Protein AF-A0A059CEK6-F1 (afdb_monomer_lite)

Foldseek 3Di:
DDDDDDDDDDDDDDDDDDDDDDDDPDDDDDDDDDDDDDDDDDDDDDDDDDDDDDDDDDPPPPVFQDKDKDKLWAQFAFDPPDVVDDPVRTHHDPRSVLLLVLQVVVCVVVVVDDPDDDDDDDDPDCVSQVVLCFLQVHRGDHDHGKMWMWMFGHNDPVRRCVVCPTNNIDTPDIDGSDD

Structure (mmCIF, N/CA/C/O backbone):
data_AF-A0A059CEK6-F1
#
_entry.id   AF-A0A059CEK6-F1
#
loop_
_atom_site.group_PDB
_atom_site.id
_atom_site.type_symbol
_atom_site.label_atom_id
_atom_site.label_alt_id
_atom_site.label_comp_id
_atom_site.label_asym_id
_atom_site.label_entity_id
_atom_site.label_seq_id
_atom_site.pdbx_PDB_ins_code
_atom_site.Cartn_x
_atom_site.Cartn_y
_atom_site.Cartn_z
_atom_site.occupancy
_atom_site.B_iso_or_equiv
_atom_site.auth_seq_id
_atom_site.auth_comp_id
_atom_site.auth_asym_id
_atom_site.auth_atom_id
_atom_site.pdbx_PDB_model_num
ATOM 1 N N . MET A 1 1 ? 29.226 -2.367 -1.701 1.00 38.34 1 MET A N 1
ATOM 2 C CA . MET A 1 1 ? 29.437 -1.645 -0.431 1.00 38.34 1 MET A CA 1
ATOM 3 C C . MET A 1 1 ? 30.010 -0.277 -0.752 1.00 38.34 1 MET A C 1
ATOM 5 O O . MET A 1 1 ? 31.131 -0.220 -1.229 1.00 38.34 1 MET A O 1
ATOM 9 N N . ALA A 1 2 ? 29.235 0.786 -0.550 1.00 25.27 2 ALA A N 1
ATOM 10 C CA . ALA A 1 2 ? 29.728 2.150 -0.356 1.00 25.27 2 ALA A CA 1
ATOM 11 C C . ALA A 1 2 ? 28.570 2.973 0.225 1.00 25.27 2 ALA A C 1
ATOM 13 O O . ALA A 1 2 ? 27.570 3.212 -0.447 1.00 25.27 2 ALA A O 1
ATOM 14 N N . ASN A 1 3 ? 28.698 3.311 1.508 1.00 31.02 3 ASN A N 1
ATOM 15 C CA . ASN A 1 3 ? 27.870 4.282 2.211 1.00 31.02 3 ASN A CA 1
ATOM 16 C C . ASN A 1 3 ? 28.163 5.685 1.672 1.00 31.02 3 ASN A C 1
ATOM 18 O O . ASN A 1 3 ? 29.326 6.052 1.530 1.00 31.02 3 ASN A O 1
ATOM 22 N N . ALA A 1 4 ? 27.122 6.492 1.496 1.00 27.25 4 ALA A N 1
ATOM 23 C CA . ALA A 1 4 ? 27.236 7.944 1.508 1.00 27.25 4 ALA A CA 1
ATOM 24 C C . ALA A 1 4 ? 26.047 8.506 2.294 1.00 27.25 4 ALA A C 1
ATOM 26 O O . ALA A 1 4 ? 24.976 8.770 1.754 1.00 27.25 4 ALA A O 1
ATOM 27 N N . ALA A 1 5 ? 26.244 8.619 3.606 1.00 30.20 5 ALA A N 1
ATOM 28 C CA . ALA A 1 5 ? 25.464 9.502 4.450 1.00 30.20 5 ALA A CA 1
ATOM 29 C C . ALA A 1 5 ? 25.982 10.929 4.235 1.00 30.20 5 ALA A C 1
ATOM 31 O O . ALA A 1 5 ? 27.183 11.167 4.349 1.00 30.20 5 ALA A O 1
ATOM 32 N N . LEU A 1 6 ? 25.084 11.878 3.975 1.00 27.17 6 LEU A N 1
ATOM 33 C CA . LEU A 1 6 ? 25.346 13.279 4.274 1.00 27.17 6 LEU A CA 1
ATOM 34 C C . LEU A 1 6 ? 24.084 13.897 4.872 1.00 27.17 6 LEU A C 1
ATOM 36 O O . LEU A 1 6 ? 23.087 14.139 4.198 1.00 27.17 6 LEU A O 1
ATOM 40 N N . CYS A 1 7 ? 24.161 14.076 6.185 1.00 26.59 7 CYS A N 1
ATOM 41 C CA . CYS A 1 7 ? 23.263 14.849 7.020 1.00 26.59 7 CYS A CA 1
ATOM 42 C C . CYS A 1 7 ? 23.914 16.225 7.216 1.00 26.59 7 CYS A C 1
ATOM 44 O O . CYS A 1 7 ? 25.090 16.259 7.558 1.00 26.59 7 CYS A O 1
ATOM 46 N N . CYS A 1 8 ? 23.176 17.312 6.987 1.00 30.28 8 CYS A N 1
ATOM 47 C CA . CYS A 1 8 ? 23.425 18.699 7.422 1.00 30.28 8 CYS A CA 1
ATOM 48 C C . CYS A 1 8 ? 22.178 19.503 6.997 1.00 30.28 8 CYS A C 1
ATOM 50 O O . CYS A 1 8 ? 21.737 19.350 5.866 1.00 30.28 8 CYS A O 1
ATOM 52 N N . ALA A 1 9 ? 21.545 20.389 7.758 1.00 29.08 9 ALA A N 1
ATOM 53 C CA . ALA A 1 9 ? 21.672 20.827 9.138 1.00 29.08 9 ALA A CA 1
ATOM 54 C C . ALA A 1 9 ? 20.371 21.596 9.469 1.00 29.08 9 ALA A C 1
ATOM 56 O O . ALA A 1 9 ? 19.830 22.295 8.611 1.00 29.08 9 ALA A O 1
ATOM 57 N N . LEU A 1 10 ? 19.876 21.482 10.701 1.00 31.62 10 LEU A N 1
ATOM 58 C CA . LEU A 1 10 ? 18.918 22.436 11.274 1.00 31.62 10 LEU A CA 1
ATOM 59 C C . LEU A 1 10 ? 19.681 23.660 11.806 1.00 31.62 10 LEU A C 1
ATOM 61 O O . LEU A 1 10 ? 20.778 23.495 12.342 1.00 31.62 10 LEU A O 1
ATOM 65 N N . PRO A 1 11 ? 19.065 24.853 11.787 1.00 31.72 11 PRO A N 1
ATOM 66 C CA . PRO A 1 11 ? 19.186 25.771 12.920 1.00 31.72 11 PRO A CA 1
ATOM 67 C C . PRO A 1 11 ? 17.822 26.178 13.517 1.00 31.72 11 PRO A C 1
ATOM 69 O O . PRO A 1 11 ? 16.855 26.435 12.803 1.00 31.72 11 PRO A O 1
ATOM 72 N N . ASN A 1 12 ? 17.787 26.219 14.855 1.00 34.09 12 ASN A N 1
ATOM 73 C CA . ASN A 1 12 ? 16.696 26.663 15.743 1.00 34.09 12 ASN A CA 1
ATOM 74 C C . ASN A 1 12 ? 16.689 28.222 15.882 1.00 34.09 12 ASN A C 1
ATOM 76 O O . ASN A 1 12 ? 17.509 28.863 15.223 1.00 34.09 12 ASN A O 1
ATOM 80 N N . PRO A 1 13 ? 15.799 28.897 16.651 1.00 45.62 13 PRO A N 1
ATOM 81 C CA . PRO A 1 13 ? 15.111 30.097 16.194 1.00 45.62 13 PRO A CA 1
ATOM 82 C C . PRO A 1 13 ? 15.608 31.368 16.910 1.00 45.62 13 PRO A C 1
ATOM 84 O O . PRO A 1 13 ? 16.196 31.306 17.982 1.00 45.62 13 PRO A O 1
ATOM 87 N N . ALA A 1 14 ? 15.316 32.524 16.313 1.00 34.62 14 ALA A N 1
ATOM 88 C CA . ALA A 1 14 ? 15.154 33.856 16.920 1.00 34.62 14 ALA A CA 1
ATOM 89 C C . ALA A 1 14 ? 15.773 34.920 16.009 1.00 34.62 14 ALA A C 1
ATOM 91 O O . ALA A 1 14 ? 16.953 35.235 16.106 1.00 34.62 14 ALA A O 1
ATOM 92 N N . ALA A 1 15 ? 14.946 35.518 15.153 1.00 34.88 15 ALA A N 1
ATOM 93 C CA . ALA A 1 15 ? 15.155 36.884 14.692 1.00 34.88 15 ALA A CA 1
ATOM 94 C C . ALA A 1 15 ? 13.826 37.448 14.182 1.00 34.88 15 ALA A C 1
ATOM 96 O O . ALA A 1 15 ? 13.265 37.012 13.180 1.00 34.88 15 ALA A O 1
ATOM 97 N N . SER A 1 16 ? 13.321 38.415 14.938 1.00 34.53 16 SER A N 1
ATOM 98 C CA . SER A 1 16 ? 12.286 39.364 14.551 1.00 34.53 16 SER A CA 1
ATOM 99 C C . SER A 1 16 ? 12.725 40.160 13.316 1.00 34.53 16 SER A C 1
ATOM 101 O O . SER A 1 16 ? 13.852 40.644 13.300 1.00 34.53 16 SER A O 1
ATOM 103 N N . CYS A 1 17 ? 11.835 40.332 12.329 1.00 29.44 17 CYS A N 1
ATOM 104 C CA . CYS A 1 17 ? 11.430 41.632 11.759 1.00 29.44 17 CYS A CA 1
ATOM 105 C C . CYS A 1 17 ? 10.863 41.521 10.328 1.00 29.44 17 CYS A C 1
ATOM 107 O O . CYS A 1 17 ? 11.565 41.213 9.376 1.00 29.44 17 CYS A O 1
ATOM 109 N N . ARG A 1 18 ? 9.575 41.877 10.238 1.00 33.44 18 ARG A N 1
ATOM 110 C CA . ARG A 1 18 ? 8.878 42.690 9.220 1.00 33.44 18 ARG A CA 1
ATOM 111 C C . ARG A 1 18 ? 9.106 42.432 7.719 1.00 33.44 18 ARG A C 1
ATOM 113 O O . ARG A 1 18 ? 10.129 42.784 7.155 1.00 33.44 18 ARG A O 1
ATOM 120 N N . SER A 1 19 ? 7.969 42.089 7.094 1.00 41.66 19 SER A N 1
ATOM 121 C CA . SER A 1 19 ? 7.457 42.525 5.778 1.00 41.66 19 SER A CA 1
ATOM 122 C C . SER A 1 19 ? 8.320 42.256 4.545 1.00 41.66 19 SER A C 1
ATOM 124 O O . SER A 1 19 ? 9.406 42.801 4.430 1.00 41.66 19 SER A O 1
ATOM 126 N N . HIS A 1 20 ? 7.771 41.507 3.585 1.00 34.12 20 HIS A N 1
ATOM 127 C CA . HIS A 1 20 ? 7.387 41.974 2.239 1.00 34.12 20 HIS A CA 1
ATOM 128 C C . HIS A 1 20 ? 6.811 40.768 1.464 1.00 34.12 20 HIS A C 1
ATOM 130 O O . HIS A 1 20 ? 7.518 39.815 1.155 1.00 34.12 20 HIS A O 1
ATOM 136 N N . LEU A 1 21 ? 5.502 40.792 1.193 1.00 39.06 21 LEU A N 1
ATOM 137 C CA . LEU A 1 21 ? 4.808 39.834 0.321 1.00 39.06 21 LEU A CA 1
ATOM 138 C C . LEU A 1 21 ? 4.903 40.310 -1.139 1.00 39.06 21 LEU A C 1
ATOM 140 O O . LEU A 1 21 ? 4.559 41.467 -1.389 1.00 39.06 21 LEU A O 1
ATOM 144 N N . PRO A 1 22 ? 5.273 39.460 -2.113 1.00 39.38 22 PRO A N 1
ATOM 145 C CA . PRO A 1 22 ? 5.025 39.734 -3.522 1.00 39.38 22 PRO A CA 1
ATOM 146 C C . PRO A 1 22 ? 3.655 39.180 -3.974 1.00 39.38 22 PRO A C 1
ATOM 148 O O . PRO A 1 22 ? 3.082 38.304 -3.319 1.00 39.38 22 PRO A O 1
ATOM 151 N N . PRO A 1 23 ? 3.091 39.714 -5.072 1.00 43.81 23 PRO A N 1
ATOM 152 C CA . PRO A 1 23 ? 1.672 39.599 -5.385 1.00 43.81 23 PRO A CA 1
ATOM 153 C C . PRO A 1 23 ? 1.256 38.233 -5.943 1.00 43.81 23 PRO A C 1
ATOM 155 O O . PRO A 1 23 ? 1.988 37.540 -6.646 1.00 43.81 23 PRO A O 1
ATOM 158 N N . LEU A 1 24 ? 0.001 37.906 -5.638 1.00 41.22 24 LEU A N 1
ATOM 159 C CA . LEU A 1 24 ? -0.765 36.743 -6.066 1.00 41.22 24 LEU A CA 1
ATOM 160 C C . LEU A 1 24 ? -0.783 36.588 -7.596 1.00 41.22 24 LEU A C 1
ATOM 162 O O . LEU A 1 24 ? -1.367 37.406 -8.311 1.00 41.22 24 LEU A O 1
ATOM 166 N N . LEU A 1 25 ? -0.255 35.468 -8.095 1.00 38.41 25 LEU A N 1
ATOM 167 C CA . LEU A 1 25 ? -0.603 34.951 -9.418 1.00 38.41 25 LEU A CA 1
ATOM 168 C C . LEU A 1 25 ? -2.040 34.423 -9.373 1.00 38.41 25 LEU A C 1
ATOM 170 O O . LEU A 1 25 ? -2.340 33.318 -8.923 1.00 38.41 25 LEU A O 1
ATOM 174 N N . ARG A 1 26 ? -2.936 35.292 -9.833 1.00 39.56 26 ARG A N 1
ATOM 175 C CA . ARG A 1 26 ? -4.364 35.079 -10.044 1.00 39.56 26 ARG A CA 1
ATOM 176 C C . ARG A 1 26 ? -4.574 33.982 -11.091 1.00 39.56 26 ARG A C 1
ATOM 178 O O . ARG A 1 26 ? -4.566 34.253 -12.289 1.00 39.56 26 ARG A O 1
ATOM 185 N N . TRP A 1 27 ? -4.785 32.742 -10.654 1.00 31.97 27 TRP A N 1
ATOM 186 C CA . TRP A 1 27 ? -5.215 31.672 -11.553 1.00 31.97 27 TRP A CA 1
ATOM 187 C C . TRP A 1 27 ? -6.647 31.934 -12.029 1.00 31.97 27 TRP A C 1
ATOM 189 O O . TRP A 1 27 ? -7.623 31.845 -11.282 1.00 31.97 27 TRP A O 1
ATOM 199 N N . ARG A 1 28 ? -6.751 32.304 -13.306 1.00 34.34 28 ARG A N 1
ATOM 200 C CA . ARG A 1 28 ? -7.995 32.469 -14.054 1.00 34.34 28 ARG A CA 1
ATOM 201 C C . ARG A 1 28 ? -8.600 31.082 -14.288 1.00 34.34 28 ARG A C 1
ATOM 203 O O . ARG A 1 28 ? -8.070 30.299 -15.066 1.00 34.34 28 ARG A O 1
ATOM 210 N N . ARG A 1 29 ? -9.718 30.771 -13.628 1.00 38.69 29 ARG A N 1
ATOM 211 C CA . ARG A 1 29 ? -10.545 29.607 -13.980 1.00 38.69 29 ARG A CA 1
ATOM 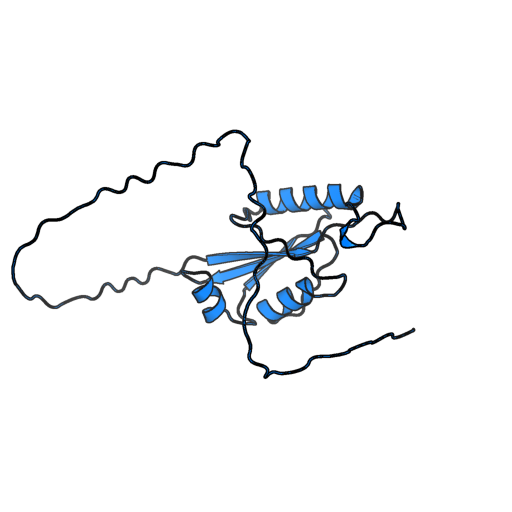212 C C . ARG A 1 29 ? -11.253 29.883 -15.308 1.00 38.69 29 ARG A C 1
ATOM 214 O O . ARG A 1 29 ? -12.044 30.818 -15.417 1.00 38.69 29 ARG A O 1
ATOM 221 N N . SER A 1 30 ? -10.976 29.080 -16.324 1.00 37.09 30 SER A N 1
ATOM 222 C CA . SER A 1 30 ? -11.762 29.013 -17.558 1.00 37.09 30 SER A CA 1
ATOM 223 C C . SER A 1 30 ? -11.789 27.544 -17.994 1.00 37.09 30 SER A C 1
ATOM 225 O O . SER A 1 30 ? -10.764 27.013 -18.400 1.00 37.09 30 SER A O 1
ATOM 227 N N . GLY A 1 31 ? -12.932 26.874 -17.813 1.00 40.59 31 GLY A N 1
ATOM 228 C CA . GLY A 1 31 ? -13.162 25.464 -18.164 1.00 40.59 31 GLY A CA 1
ATOM 229 C C . GLY A 1 31 ? -14.466 24.933 -17.541 1.00 40.59 31 GLY A C 1
ATOM 230 O O . GLY A 1 31 ? -14.803 25.374 -16.442 1.00 40.59 31 GLY A O 1
ATOM 231 N N . PRO A 1 32 ? -15.234 24.079 -18.244 1.00 40.59 32 PRO A N 1
ATOM 232 C CA . PRO A 1 32 ? -16.691 23.978 -18.117 1.00 40.59 32 PRO A CA 1
ATOM 233 C C . PRO A 1 32 ? -17.162 23.314 -16.817 1.00 40.59 32 PRO A C 1
ATOM 235 O O . PRO A 1 32 ? -16.567 22.359 -16.322 1.00 40.59 32 PRO A O 1
ATOM 238 N N . GLY A 1 33 ? -18.246 23.867 -16.267 1.00 39.09 33 GLY A N 1
ATOM 239 C CA . GLY A 1 33 ? -18.808 23.517 -14.969 1.00 39.09 33 GLY A CA 1
ATOM 240 C C . GLY A 1 33 ? -19.434 22.128 -14.937 1.00 39.09 33 GLY A C 1
ATOM 241 O O . GLY A 1 33 ? -20.398 21.852 -15.645 1.00 39.09 33 GLY A O 1
ATOM 242 N N . TRP A 1 34 ? -18.926 21.287 -14.040 1.00 37.00 34 TRP A N 1
ATOM 243 C CA . TRP A 1 34 ? -19.682 20.155 -13.516 1.00 37.00 34 TRP A CA 1
ATOM 244 C C . TRP A 1 34 ? -20.715 20.679 -12.505 1.00 37.00 34 TRP A C 1
ATOM 246 O O . TRP A 1 34 ? -20.345 21.487 -11.644 1.00 37.00 34 TRP A O 1
ATOM 256 N N . PRO A 1 35 ? -21.993 20.266 -12.571 1.00 39.44 35 PRO A N 1
ATOM 257 C CA . PRO A 1 35 ? -22.996 20.723 -11.620 1.00 39.44 35 PRO A CA 1
ATOM 258 C C . PRO A 1 35 ? -22.690 20.150 -10.230 1.00 39.44 35 PRO A C 1
ATOM 260 O O . PRO A 1 35 ? -22.736 18.941 -10.014 1.00 39.44 35 PRO A O 1
ATOM 263 N N . LEU A 1 36 ? -22.372 21.033 -9.281 1.00 46.34 36 LEU A N 1
ATOM 264 C CA . LEU A 1 36 ? -22.356 20.699 -7.859 1.00 46.34 36 LEU A CA 1
ATOM 265 C C . LEU A 1 36 ? -23.806 20.600 -7.353 1.00 46.34 36 LEU A C 1
ATOM 267 O O . LEU A 1 36 ? -24.638 21.426 -7.745 1.00 46.34 36 LEU A O 1
ATOM 271 N N . PRO A 1 37 ? -24.133 19.638 -6.474 1.00 39.62 37 PRO A N 1
ATOM 272 C CA . PRO A 1 37 ? -25.467 19.537 -5.903 1.00 39.62 37 PRO A CA 1
ATOM 273 C C . PRO A 1 37 ? -25.768 20.765 -5.032 1.00 39.62 37 PRO A C 1
ATOM 275 O O . PRO A 1 37 ? -24.970 21.168 -4.182 1.00 39.62 37 PRO A O 1
ATOM 278 N N . ARG A 1 38 ? -26.938 21.371 -5.268 1.00 33.94 38 ARG A N 1
ATOM 279 C CA . ARG A 1 38 ? -27.474 22.496 -4.494 1.00 33.94 38 ARG A CA 1
ATOM 280 C C . ARG A 1 38 ? -27.682 22.066 -3.043 1.00 33.94 38 ARG A C 1
ATOM 282 O O . ARG A 1 38 ? -28.551 21.251 -2.754 1.00 33.94 38 ARG A O 1
ATOM 289 N N . ARG A 1 39 ? -26.916 22.659 -2.129 1.00 32.28 39 ARG A N 1
ATOM 290 C CA . ARG A 1 39 ? -27.202 22.627 -0.694 1.00 32.28 39 ARG A CA 1
ATOM 291 C C . ARG A 1 39 ? -28.187 23.763 -0.403 1.00 32.28 39 ARG A C 1
ATOM 293 O O . ARG A 1 39 ? -27.811 24.930 -0.454 1.00 32.28 39 ARG A O 1
ATOM 300 N N . SER A 1 40 ? -29.452 23.427 -0.178 1.00 36.88 40 SER A N 1
ATOM 301 C CA . SER A 1 40 ? -30.474 24.377 0.267 1.00 36.88 40 SER A CA 1
ATOM 302 C C . SER A 1 40 ? -30.201 24.733 1.728 1.00 36.88 40 SER A C 1
ATOM 304 O O . SER A 1 40 ? -30.295 23.868 2.594 1.00 36.88 40 SER A O 1
ATOM 306 N N . VAL A 1 41 ? -29.840 25.984 2.001 1.00 33.62 41 VAL A N 1
ATOM 307 C CA . VAL A 1 41 ? -29.812 26.548 3.355 1.00 33.62 41 VAL A CA 1
ATOM 308 C C . VAL A 1 41 ? -30.922 27.591 3.407 1.00 33.62 41 VAL A C 1
ATOM 310 O O . VAL A 1 41 ? -30.875 28.570 2.666 1.00 33.62 41 VAL A O 1
ATOM 313 N N . ALA A 1 42 ? -31.934 27.342 4.236 1.00 31.83 42 ALA A N 1
ATOM 314 C CA . ALA A 1 42 ? -32.911 28.339 4.649 1.00 31.83 42 ALA A CA 1
ATOM 315 C C . ALA A 1 42 ? -32.471 28.924 6.002 1.00 31.83 42 ALA A C 1
ATOM 317 O O . ALA A 1 42 ? -32.041 28.199 6.895 1.00 31.83 42 ALA A O 1
ATOM 318 N N . VAL A 1 43 ? -32.566 30.243 6.089 1.00 32.50 43 VAL A N 1
ATOM 319 C CA . VAL A 1 43 ? -32.298 31.183 7.193 1.00 32.50 43 VAL A CA 1
ATOM 320 C C . VAL A 1 43 ? -33.657 31.920 7.308 1.00 32.50 43 VAL A C 1
ATOM 322 O O . VAL A 1 43 ? -34.239 32.192 6.260 1.00 32.50 43 VAL A O 1
ATOM 325 N N . GLU A 1 44 ? -34.325 32.205 8.430 1.00 33.69 44 GLU A N 1
ATOM 326 C CA . GLU A 1 44 ? -33.928 32.477 9.813 1.00 33.69 44 GLU A CA 1
ATOM 327 C C . GLU A 1 44 ? -35.178 32.598 10.731 1.00 33.69 44 GLU A C 1
ATOM 329 O O . GLU A 1 44 ? -36.294 32.760 10.241 1.00 33.69 44 GLU A O 1
ATOM 334 N N . THR A 1 45 ? -34.910 32.547 12.045 1.00 31.39 45 THR A N 1
ATOM 335 C CA . THR A 1 45 ? -35.512 33.247 13.215 1.00 31.39 45 THR A CA 1
ATOM 336 C C . THR A 1 45 ? -37.025 33.297 13.500 1.00 31.39 45 THR A C 1
ATOM 338 O O . THR A 1 45 ? -37.828 33.849 12.757 1.00 31.39 45 THR A O 1
ATOM 341 N N . ALA A 1 46 ? -37.362 32.913 14.743 1.00 34.12 46 ALA A N 1
ATOM 342 C CA . ALA A 1 46 ? -38.276 33.661 15.615 1.00 34.12 46 ALA A CA 1
ATOM 343 C C . ALA A 1 46 ? -37.972 33.371 17.106 1.00 34.12 46 ALA A C 1
ATOM 345 O O . ALA A 1 46 ? -37.763 32.223 17.496 1.00 34.12 46 ALA A O 1
ATOM 346 N N . GLU A 1 47 ? -37.916 34.428 17.920 1.00 36.34 47 GLU A N 1
ATOM 347 C CA . GLU A 1 47 ? -37.753 34.428 19.383 1.00 36.34 47 GLU A CA 1
ATOM 348 C C . GLU A 1 47 ? -39.012 33.949 20.138 1.00 36.34 47 GLU A C 1
ATOM 350 O O . GLU A 1 47 ? -40.130 34.172 19.681 1.00 36.34 47 GLU A O 1
ATOM 355 N N . GLY A 1 48 ? -38.832 33.441 21.372 1.00 28.38 48 GLY A N 1
ATOM 356 C CA . GLY A 1 48 ? -39.779 33.726 22.467 1.00 28.38 48 GLY A CA 1
ATOM 357 C C . GLY A 1 48 ? -40.325 32.575 23.335 1.00 28.38 48 GLY A C 1
ATOM 358 O O . GLY A 1 48 ? -41.436 32.118 23.117 1.00 28.38 48 GLY A O 1
ATOM 359 N N . ARG A 1 49 ? -39.618 32.313 24.449 1.00 32.53 49 ARG A N 1
ATOM 360 C CA . ARG A 1 49 ? -40.121 32.137 25.842 1.00 32.53 49 ARG A CA 1
ATOM 361 C C . ARG A 1 49 ? -40.714 30.789 26.350 1.00 32.53 49 ARG A C 1
ATOM 363 O O . ARG A 1 49 ? -41.874 30.472 26.150 1.00 32.53 49 ARG A O 1
ATOM 370 N N . ALA A 1 50 ? -39.906 30.192 27.242 1.00 30.89 50 ALA A N 1
ATOM 371 C CA . ALA A 1 50 ? -40.175 29.618 28.580 1.00 30.89 50 ALA A CA 1
ATOM 372 C C . ALA A 1 50 ? -40.854 28.239 28.806 1.00 30.89 50 ALA A C 1
ATOM 374 O O . ALA A 1 50 ? -42.054 28.073 28.643 1.00 30.89 50 ALA A O 1
ATOM 375 N N . ALA A 1 51 ? -40.037 27.386 29.451 1.00 33.47 51 ALA A N 1
ATOM 376 C CA . ALA A 1 51 ? -40.285 26.519 30.616 1.00 33.47 51 ALA A CA 1
ATOM 377 C C . ALA A 1 51 ? -41.139 25.242 30.482 1.00 33.47 51 ALA A C 1
ATOM 379 O O . ALA A 1 51 ? -42.361 25.301 30.460 1.00 33.47 51 ALA A O 1
ATOM 380 N N . SER A 1 52 ? -40.493 24.086 30.669 1.00 35.06 52 SER A N 1
ATOM 381 C CA . SER A 1 52 ? -40.616 23.289 31.905 1.00 35.06 52 SER A CA 1
ATOM 382 C C . SER A 1 52 ? -39.586 22.153 31.930 1.00 35.06 52 SER A C 1
ATOM 384 O O . SER A 1 52 ? -39.137 21.667 30.895 1.00 35.06 52 SER A O 1
ATOM 386 N N . ALA A 1 53 ? -39.150 21.812 33.141 1.00 42.44 53 ALA A N 1
ATOM 387 C CA . ALA A 1 53 ? -38.166 20.785 33.430 1.00 42.44 53 ALA A CA 1
ATOM 388 C C . ALA A 1 53 ? -38.764 19.379 33.286 1.00 42.44 53 ALA A C 1
ATOM 390 O O . ALA A 1 53 ? -39.852 19.116 33.795 1.00 42.44 53 ALA A O 1
ATOM 391 N N . ALA A 1 54 ? -38.000 18.487 32.664 1.00 44.78 54 ALA A N 1
ATOM 392 C CA . ALA A 1 54 ? -38.051 17.053 32.893 1.00 44.78 54 ALA A CA 1
ATOM 393 C C . ALA A 1 54 ? -36.640 16.505 32.644 1.00 44.78 54 ALA A C 1
ATOM 395 O O . ALA A 1 54 ? -36.105 16.598 31.540 1.00 44.78 54 ALA A O 1
ATOM 396 N N . GLU A 1 55 ? -36.025 16.026 33.717 1.00 48.56 55 GLU A N 1
ATOM 397 C CA . GLU A 1 55 ? -34.899 15.102 33.685 1.00 48.56 55 GLU A CA 1
ATOM 398 C C . GLU A 1 55 ? -35.416 13.784 33.088 1.00 48.56 55 GLU A C 1
ATOM 400 O O . GLU A 1 55 ? -36.487 13.335 33.489 1.00 48.56 55 GLU A O 1
ATOM 405 N N . ASP A 1 56 ? -34.755 13.232 32.073 1.00 40.34 56 ASP A N 1
ATOM 406 C CA . ASP A 1 56 ? -34.093 11.918 32.116 1.00 40.34 56 ASP A CA 1
ATOM 407 C C . ASP A 1 56 ? -33.652 11.488 30.705 1.00 40.34 56 ASP A C 1
ATOM 409 O O . ASP A 1 56 ? -34.232 11.899 29.701 1.00 40.34 56 ASP A O 1
ATOM 413 N N . GLU A 1 57 ? -32.634 10.631 30.660 1.00 45.44 57 GLU A N 1
ATOM 414 C CA . GLU A 1 57 ? -32.067 9.971 29.475 1.00 45.44 57 GLU A CA 1
ATOM 415 C C . GLU A 1 57 ? -31.262 10.868 28.517 1.00 45.44 57 GLU A C 1
ATOM 417 O O . GLU A 1 57 ? -31.682 11.292 27.436 1.00 45.44 57 GLU A O 1
ATOM 422 N N . ALA A 1 58 ? -29.994 11.068 28.893 1.00 52.31 58 ALA A N 1
ATOM 423 C CA . ALA A 1 58 ? -28.928 11.298 27.927 1.00 52.31 58 ALA A CA 1
ATOM 424 C C . ALA A 1 58 ? -29.040 10.255 26.798 1.00 52.31 58 ALA A C 1
ATOM 426 O O . ALA A 1 58 ? -29.106 9.062 27.101 1.00 52.31 58 ALA A O 1
ATOM 427 N N . PRO A 1 59 ? -29.020 10.632 25.506 1.00 45.94 59 PRO A N 1
ATOM 428 C CA . PRO A 1 59 ? -28.989 9.632 24.459 1.00 45.94 59 PRO A CA 1
ATOM 429 C C . PRO A 1 59 ? -27.651 8.900 24.567 1.00 45.94 59 PRO A C 1
ATOM 431 O O . PRO A 1 59 ? -26.612 9.399 24.125 1.00 45.94 59 PRO A O 1
ATOM 434 N N . SER A 1 60 ? -27.696 7.698 25.148 1.00 48.34 60 SER A N 1
ATOM 435 C CA . SER A 1 60 ? -26.719 6.619 25.010 1.00 48.34 60 SER A CA 1
ATOM 436 C C . SER A 1 60 ? -26.671 6.202 23.537 1.00 48.34 60 SER A C 1
ATOM 438 O O . SER A 1 60 ? -27.074 5.122 23.110 1.00 48.34 60 SER A O 1
ATOM 440 N N . SER A 1 61 ? -26.226 7.134 22.707 1.00 49.94 61 SER A N 1
ATOM 441 C CA . SER A 1 61 ? -25.918 6.917 21.314 1.00 49.94 61 SER A CA 1
ATOM 442 C C . SER A 1 61 ? -24.535 6.295 21.301 1.00 49.94 61 SER A C 1
ATOM 444 O O . SER A 1 61 ? -23.508 6.933 21.084 1.00 49.94 61 SER A O 1
ATOM 446 N N . SER A 1 62 ? -24.519 4.988 21.542 1.00 58.84 62 SER A N 1
ATOM 447 C CA . SER A 1 62 ? -23.491 4.112 20.996 1.00 58.84 62 SER A CA 1
ATOM 448 C C . SER A 1 62 ? -23.607 4.119 19.464 1.00 58.84 62 SER A C 1
ATOM 450 O O . SER A 1 62 ? -23.871 3.106 18.824 1.00 58.84 62 SER A O 1
ATOM 452 N N . GLU A 1 63 ? -23.441 5.294 18.850 1.00 58.78 63 GLU A N 1
ATOM 453 C CA . GLU A 1 63 ? -23.140 5.411 17.434 1.00 58.78 63 GLU A CA 1
ATOM 454 C C . GLU A 1 63 ? -21.795 4.720 17.245 1.00 58.78 63 GLU A C 1
ATOM 456 O O . GLU A 1 63 ? -20.729 5.283 17.501 1.00 58.78 63 GLU A O 1
ATOM 461 N N . SER A 1 64 ? -21.864 3.439 16.883 1.00 63.19 64 SER A N 1
ATOM 462 C CA . SER A 1 64 ? -20.706 2.638 16.526 1.00 63.19 64 SER A CA 1
ATOM 463 C C . SER A 1 64 ? -19.913 3.418 15.486 1.00 63.19 64 SER A C 1
ATOM 465 O O . SER A 1 64 ? -20.398 3.695 14.387 1.00 63.19 64 SER A O 1
ATOM 467 N N . ALA A 1 65 ? -18.714 3.845 15.873 1.00 78.56 65 ALA A N 1
ATOM 468 C CA . ALA A 1 65 ? -17.847 4.629 15.022 1.00 78.56 65 ALA A CA 1
ATOM 469 C C . ALA A 1 65 ? -17.534 3.819 13.755 1.00 78.56 65 ALA A C 1
ATOM 471 O O . ALA A 1 65 ? -16.832 2.808 13.818 1.00 78.56 65 ALA A O 1
ATOM 472 N N . ALA A 1 66 ? -18.079 4.250 12.616 1.00 83.81 66 ALA A N 1
ATOM 473 C CA . ALA A 1 66 ? -17.911 3.553 11.348 1.00 83.81 66 ALA A CA 1
ATOM 474 C C . ALA A 1 66 ? -16.415 3.366 11.005 1.00 83.81 66 ALA A C 1
ATOM 476 O O . ALA A 1 66 ? -15.585 4.221 11.339 1.00 83.81 66 ALA A O 1
ATOM 477 N N . PRO A 1 67 ? -16.040 2.259 10.341 1.00 91.62 67 PRO A N 1
ATOM 478 C CA . PRO A 1 67 ? -14.652 2.014 9.977 1.00 91.62 67 PRO A CA 1
ATOM 479 C C . PRO A 1 67 ? -14.171 3.030 8.937 1.00 91.62 67 PRO A C 1
ATOM 481 O O . PRO A 1 67 ? -14.823 3.270 7.919 1.00 91.62 67 PRO A O 1
ATOM 484 N N . ARG A 1 68 ? -12.985 3.593 9.166 1.00 94.81 68 ARG A N 1
ATOM 485 C CA . ARG A 1 68 ? -12.229 4.376 8.190 1.00 94.81 68 ARG A CA 1
ATOM 486 C C . ARG A 1 68 ? -11.165 3.533 7.531 1.00 94.81 68 ARG A C 1
ATOM 488 O O . ARG A 1 68 ? -10.441 2.794 8.191 1.00 94.81 68 ARG A O 1
ATOM 495 N N . ARG A 1 69 ? -11.039 3.718 6.221 1.00 96.38 69 ARG A N 1
ATOM 496 C CA . ARG A 1 69 ? -10.125 2.976 5.359 1.00 96.38 69 ARG A CA 1
ATOM 497 C C . ARG A 1 69 ? -9.038 3.888 4.820 1.00 96.38 69 ARG A C 1
ATOM 499 O O . ARG A 1 69 ? -9.332 4.929 4.238 1.00 96.38 69 ARG A O 1
ATOM 506 N N . LEU A 1 70 ? -7.790 3.473 4.988 1.00 96.31 70 LEU A N 1
ATOM 507 C CA . LEU A 1 70 ? -6.599 4.157 4.504 1.00 96.31 70 LEU A CA 1
ATOM 508 C C . LEU A 1 70 ? -5.855 3.246 3.523 1.00 96.31 70 LEU A C 1
ATOM 510 O O . LEU A 1 70 ? -5.604 2.080 3.815 1.00 96.31 70 LEU A O 1
ATOM 514 N N . ILE A 1 71 ? -5.492 3.786 2.360 1.00 96.38 71 ILE A N 1
ATOM 515 C CA . ILE A 1 71 ? -4.708 3.078 1.344 1.00 96.38 71 ILE A CA 1
ATOM 516 C C . ILE A 1 71 ? -3.330 3.730 1.280 1.00 96.38 71 ILE A C 1
ATOM 518 O O . ILE A 1 71 ? -3.213 4.896 0.906 1.00 96.38 71 ILE A O 1
ATOM 522 N N . LEU A 1 72 ? -2.288 2.973 1.619 1.00 94.69 72 LEU A N 1
ATOM 523 C CA . LEU A 1 72 ? -0.900 3.408 1.466 1.00 94.69 72 LEU A CA 1
ATOM 524 C C . LEU A 1 72 ? -0.315 2.746 0.228 1.00 94.69 72 LEU A C 1
ATOM 526 O O . LEU A 1 72 ? -0.018 1.553 0.238 1.00 94.69 72 LEU A O 1
ATOM 530 N N . LEU A 1 73 ? -0.184 3.519 -0.846 1.00 93.56 73 LEU A N 1
ATOM 531 C CA . LEU A 1 73 ? 0.227 3.025 -2.155 1.00 93.56 73 LEU A CA 1
ATOM 532 C C . LEU A 1 73 ? 1.624 3.534 -2.508 1.00 93.56 73 LEU A C 1
ATOM 534 O O . LEU A 1 73 ? 1.872 4.739 -2.553 1.00 93.56 73 LEU A O 1
ATOM 538 N N . ARG A 1 74 ? 2.537 2.605 -2.803 1.00 92.12 74 ARG A N 1
ATOM 539 C CA . ARG A 1 74 ? 3.849 2.933 -3.365 1.00 92.12 74 ARG A CA 1
ATOM 540 C C . ARG A 1 74 ? 3.704 3.205 -4.859 1.00 92.12 74 ARG A C 1
ATOM 542 O O . ARG A 1 74 ? 2.987 2.489 -5.554 1.00 92.12 74 ARG A O 1
ATOM 549 N N . HIS A 1 75 ? 4.402 4.225 -5.359 1.00 90.44 75 HIS A N 1
ATOM 550 C CA . HIS A 1 75 ? 4.332 4.608 -6.769 1.00 90.44 75 HIS A CA 1
ATOM 551 C C . HIS A 1 75 ? 4.693 3.442 -7.707 1.00 90.44 75 HIS A C 1
ATOM 553 O O . HIS A 1 75 ? 5.456 2.537 -7.349 1.00 90.44 75 HIS A O 1
ATOM 559 N N . ALA A 1 76 ? 4.125 3.473 -8.912 1.00 93.31 76 ALA A N 1
ATOM 560 C CA . ALA A 1 76 ? 4.470 2.543 -9.976 1.00 93.31 76 ALA A CA 1
ATOM 561 C C . ALA A 1 76 ? 5.847 2.865 -10.577 1.00 93.31 76 ALA A C 1
ATOM 563 O O . ALA A 1 76 ? 6.404 3.942 -10.358 1.00 93.31 76 ALA A O 1
ATOM 564 N N . GLU A 1 77 ? 6.404 1.916 -11.322 1.00 92.25 77 GLU A N 1
ATOM 565 C CA . GLU A 1 77 ? 7.743 2.040 -11.895 1.00 92.25 77 GLU A CA 1
ATOM 566 C C . GLU A 1 77 ? 7.861 3.248 -12.844 1.00 92.25 77 GLU A C 1
ATOM 568 O O . GLU A 1 77 ? 7.022 3.454 -13.724 1.00 92.25 77 GLU A O 1
ATOM 573 N N . SER A 1 78 ? 8.921 4.041 -12.670 1.00 92.75 78 SER A N 1
ATOM 574 C CA . SER A 1 78 ? 9.280 5.152 -13.552 1.00 92.75 78 SER A CA 1
ATOM 575 C C . SER A 1 78 ? 10.184 4.698 -14.702 1.00 92.75 78 SER A C 1
ATOM 577 O O . SER A 1 78 ? 10.931 3.726 -14.597 1.00 92.75 78 SER A O 1
ATOM 579 N N . SER A 1 79 ? 10.128 5.413 -15.824 1.00 93.19 79 SER A N 1
ATOM 580 C CA . SER A 1 79 ? 11.011 5.184 -16.961 1.00 93.19 79 SER A CA 1
ATOM 581 C C . SER A 1 79 ? 12.393 5.793 -16.721 1.00 93.19 79 SER A C 1
ATOM 583 O O . SER A 1 79 ? 12.535 6.950 -16.315 1.00 93.19 79 SER A O 1
ATOM 585 N N . TRP A 1 80 ? 13.419 5.020 -17.069 1.00 91.38 80 TRP A N 1
ATOM 586 C CA . TRP A 1 80 ? 14.824 5.437 -17.083 1.00 91.38 80 TRP A CA 1
ATOM 587 C C . TRP A 1 80 ? 15.385 5.597 -18.502 1.00 91.38 80 TRP A C 1
ATOM 589 O O . TRP A 1 80 ? 16.592 5.761 -18.668 1.00 91.38 80 TRP A O 1
ATOM 599 N N . SER A 1 81 ? 14.521 5.564 -19.525 1.00 91.25 81 SER A N 1
ATOM 600 C CA . SER A 1 81 ? 14.923 5.695 -20.932 1.00 91.25 81 SER A CA 1
ATOM 601 C C . SER A 1 81 ? 15.630 7.020 -21.224 1.00 91.25 81 SER A C 1
ATOM 603 O O . SER A 1 81 ? 16.559 7.053 -22.025 1.00 91.25 81 SER A O 1
ATOM 605 N N . ASP A 1 82 ? 15.213 8.096 -20.554 1.00 91.62 82 ASP A N 1
ATOM 606 C CA . ASP A 1 82 ? 15.869 9.399 -20.615 1.00 91.62 82 ASP A CA 1
ATOM 607 C C . ASP A 1 82 ? 16.607 9.679 -19.299 1.00 91.62 82 ASP A C 1
ATOM 609 O O . ASP A 1 82 ? 16.012 9.850 -18.227 1.00 91.62 82 ASP A O 1
ATOM 613 N N . ARG A 1 83 ? 17.940 9.703 -19.372 1.00 92.38 83 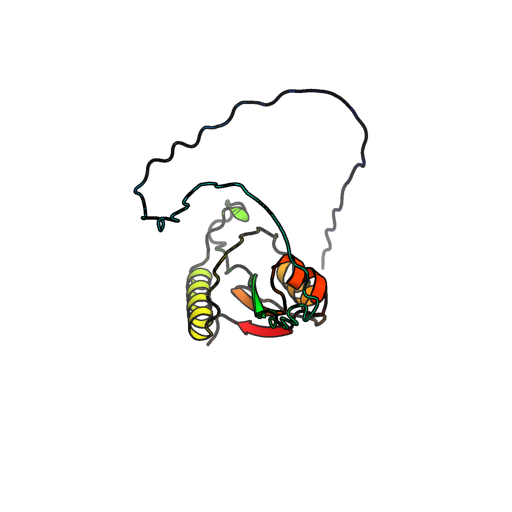ARG A N 1
ATOM 614 C CA . ARG A 1 83 ? 18.811 9.950 -18.214 1.00 92.38 83 ARG A CA 1
ATOM 615 C C . ARG A 1 83 ? 18.971 11.436 -17.892 1.00 92.38 83 ARG A C 1
ATOM 617 O O . ARG A 1 83 ? 19.468 11.737 -16.813 1.00 92.38 83 ARG A O 1
ATOM 624 N N . SER A 1 84 ? 18.552 12.337 -18.784 1.00 93.75 84 SER A N 1
ATOM 625 C CA . SER A 1 84 ? 18.637 13.788 -18.582 1.00 93.75 84 SER A CA 1
ATOM 626 C C . SER A 1 84 ? 17.532 14.336 -17.671 1.00 93.75 84 SER A C 1
ATOM 628 O O . SER A 1 84 ? 17.684 15.411 -17.092 1.00 93.75 84 SER A O 1
ATOM 630 N N . LEU A 1 85 ? 16.440 13.582 -17.497 1.00 91.81 85 LEU A N 1
ATOM 631 C CA . LEU A 1 85 ? 15.323 13.969 -16.638 1.00 91.81 85 LEU A CA 1
ATOM 632 C C . LEU A 1 85 ? 15.679 13.867 -15.153 1.00 91.81 85 LEU A C 1
ATOM 634 O O . LEU A 1 85 ? 16.316 12.907 -14.707 1.00 91.81 85 LEU A O 1
ATOM 638 N N . ARG A 1 86 ? 15.190 14.835 -14.371 1.00 88.12 86 ARG A N 1
ATOM 639 C CA . ARG A 1 86 ? 15.188 14.765 -12.903 1.00 88.12 86 ARG A CA 1
ATOM 640 C C . ARG A 1 86 ? 14.189 13.709 -12.448 1.00 88.12 86 ARG A C 1
ATOM 642 O O . ARG A 1 86 ? 13.172 13.506 -13.100 1.00 88.12 86 ARG A O 1
ATOM 649 N N . ASP A 1 87 ? 14.423 13.113 -11.284 1.00 84.31 87 ASP A N 1
ATOM 650 C CA . ASP A 1 87 ? 13.590 12.019 -10.766 1.00 84.31 87 ASP A CA 1
ATOM 651 C C . ASP A 1 87 ? 12.097 12.360 -10.678 1.00 84.31 87 ASP A C 1
ATOM 653 O O . ASP A 1 87 ? 11.265 11.539 -11.053 1.00 84.31 87 ASP A O 1
ATOM 657 N N . HIS A 1 88 ? 11.750 13.581 -10.259 1.00 83.69 88 HIS A N 1
ATOM 658 C CA . HIS A 1 88 ? 10.354 14.031 -10.188 1.00 83.69 88 HIS A CA 1
ATOM 659 C C . HIS A 1 88 ? 9.688 14.237 -11.553 1.00 83.69 88 HIS A C 1
ATOM 661 O O . HIS A 1 88 ? 8.465 14.191 -11.633 1.00 83.69 88 HIS A O 1
ATOM 667 N N . ASP A 1 89 ? 10.476 14.454 -12.606 1.00 88.56 89 ASP A N 1
ATOM 668 C CA . ASP A 1 89 ? 9.973 14.665 -13.964 1.00 88.56 89 ASP A CA 1
ATOM 669 C C . ASP A 1 89 ? 9.925 13.349 -14.763 1.00 88.56 89 ASP A C 1
ATOM 671 O O . ASP A 1 89 ? 9.472 13.335 -15.908 1.00 88.56 89 ASP A O 1
ATOM 675 N N . ARG A 1 90 ? 10.395 12.229 -14.188 1.00 90.75 90 ARG A N 1
ATOM 676 C CA . ARG A 1 90 ? 10.395 10.930 -14.872 1.00 90.75 90 ARG A CA 1
ATOM 677 C C . ARG A 1 90 ? 8.955 10.436 -15.068 1.00 90.75 90 ARG A C 1
ATOM 679 O O . ARG A 1 90 ? 8.226 10.290 -14.084 1.00 90.75 90 ARG A O 1
ATOM 686 N N . PRO A 1 91 ? 8.539 10.105 -16.304 1.00 94.19 91 PRO A N 1
ATOM 687 C CA . PRO A 1 91 ? 7.238 9.489 -16.542 1.00 94.19 91 PRO A CA 1
ATOM 688 C C . PRO A 1 91 ? 7.223 8.038 -16.044 1.00 94.19 91 PRO A C 1
ATOM 690 O O . PRO A 1 91 ? 8.271 7.449 -15.782 1.00 94.19 91 PRO A O 1
ATOM 693 N N . LEU A 1 92 ? 6.040 7.425 -15.963 1.00 94.06 92 LEU A N 1
ATOM 694 C CA . LEU A 1 92 ? 5.921 5.985 -15.707 1.00 94.06 92 LEU A CA 1
ATOM 695 C C . LEU A 1 92 ? 6.471 5.156 -16.877 1.00 94.06 92 LEU A C 1
ATOM 697 O O . LEU A 1 92 ? 6.308 5.534 -18.041 1.00 94.06 92 LEU A O 1
ATOM 701 N N . SER A 1 93 ? 7.075 4.005 -16.570 1.00 95.38 93 SER A N 1
ATOM 702 C CA . SER A 1 93 ? 7.416 2.991 -17.574 1.00 95.38 93 SER A CA 1
ATOM 703 C C . SER A 1 93 ? 6.139 2.349 -18.138 1.00 95.38 93 SER A C 1
ATOM 705 O O . SER A 1 93 ? 5.062 2.465 -17.548 1.00 95.38 93 SER A O 1
ATOM 707 N N . LYS A 1 94 ? 6.237 1.635 -19.268 1.00 95.88 94 LYS A N 1
ATOM 708 C CA . LYS A 1 94 ? 5.095 0.878 -19.815 1.00 95.88 94 LYS A CA 1
ATOM 709 C C . LYS A 1 94 ? 4.572 -0.148 -18.799 1.00 95.88 94 LYS A C 1
ATOM 711 O O . LYS A 1 94 ? 3.376 -0.192 -18.536 1.00 95.88 94 LYS A O 1
ATOM 716 N N . THR A 1 95 ? 5.481 -0.887 -18.161 1.00 95.44 95 THR A N 1
ATOM 717 C CA . THR A 1 95 ? 5.160 -1.825 -17.076 1.00 95.44 95 THR A CA 1
ATOM 718 C C . THR A 1 95 ? 4.503 -1.115 -15.893 1.00 95.44 95 THR A C 1
ATOM 720 O O . THR A 1 95 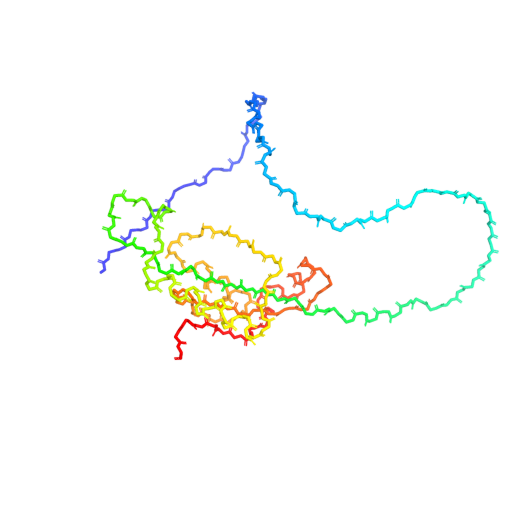? 3.491 -1.583 -15.383 1.00 95.44 95 THR A O 1
ATOM 723 N N . GLY A 1 96 ? 5.022 0.049 -15.490 1.00 95.44 96 GLY A N 1
ATOM 724 C CA . GLY A 1 96 ? 4.457 0.847 -14.404 1.00 95.44 96 GLY A CA 1
ATOM 725 C C . GLY A 1 96 ? 3.034 1.331 -14.692 1.00 95.44 96 GLY A C 1
ATOM 726 O O . GLY A 1 96 ? 2.185 1.307 -13.802 1.00 95.44 96 GLY A O 1
ATOM 727 N N . GLN A 1 97 ? 2.743 1.723 -15.935 1.00 96.62 97 GLN A N 1
ATOM 728 C CA . GLN A 1 97 ? 1.383 2.073 -16.359 1.00 96.62 97 GLN A CA 1
ATOM 729 C C . GLN A 1 97 ? 0.443 0.863 -16.271 1.00 96.62 97 GLN A C 1
ATOM 731 O O . GLN A 1 97 ? -0.638 0.969 -15.689 1.00 96.62 97 GLN A O 1
ATOM 736 N N . ASP A 1 98 ? 0.870 -0.294 -16.781 1.00 96.75 98 ASP A N 1
ATOM 737 C CA . ASP A 1 98 ? 0.082 -1.529 -16.728 1.00 96.75 98 ASP A CA 1
ATOM 738 C C . ASP A 1 98 ? -0.185 -1.974 -15.280 1.00 96.75 98 ASP A C 1
ATOM 740 O O . ASP A 1 98 ? -1.300 -2.371 -14.935 1.00 96.75 98 ASP A O 1
ATOM 744 N N . ASP A 1 99 ? 0.816 -1.880 -14.408 1.00 96.94 99 ASP A N 1
ATOM 745 C CA . ASP A 1 99 ? 0.703 -2.247 -12.997 1.00 96.94 99 ASP A CA 1
ATOM 746 C C . ASP A 1 99 ? -0.233 -1.311 -12.229 1.00 96.94 99 ASP A C 1
ATOM 748 O O . ASP A 1 99 ? -1.078 -1.784 -11.462 1.00 96.94 99 ASP A O 1
ATOM 752 N N . ALA A 1 100 ? -0.175 -0.003 -12.497 1.00 95.94 100 ALA A N 1
ATOM 753 C CA . ALA A 1 100 ? -1.109 0.960 -11.920 1.00 95.94 100 ALA A CA 1
ATOM 754 C C . ALA A 1 100 ? -2.565 0.627 -12.291 1.00 95.94 100 ALA A C 1
ATOM 756 O O . ALA A 1 100 ? -3.450 0.651 -11.431 1.00 95.94 100 ALA A O 1
ATOM 757 N N . VAL A 1 101 ? -2.815 0.242 -13.548 1.00 96.69 101 VAL A N 1
ATOM 758 C CA . VAL A 1 101 ? -4.145 -0.190 -14.006 1.00 96.69 101 VAL A CA 1
ATOM 759 C C . VAL A 1 101 ? -4.593 -1.470 -13.294 1.00 96.69 101 VAL A C 1
ATOM 761 O O . VAL A 1 101 ? -5.753 -1.572 -12.885 1.00 96.69 101 VAL A O 1
ATOM 764 N N . LYS A 1 102 ? -3.698 -2.449 -13.105 1.00 96.88 102 LYS A N 1
ATOM 765 C CA . LYS A 1 102 ? -4.015 -3.693 -12.379 1.00 96.88 102 LYS A CA 1
ATOM 766 C C . LYS A 1 102 ? -4.387 -3.415 -10.924 1.00 96.88 102 LYS A C 1
ATOM 768 O O . LYS A 1 102 ? -5.396 -3.939 -10.454 1.00 96.88 102 LYS A O 1
ATOM 773 N N . ILE A 1 103 ? -3.625 -2.571 -10.226 1.00 96.94 103 ILE A N 1
ATOM 774 C CA . ILE A 1 103 ? -3.931 -2.180 -8.843 1.00 96.94 103 ILE A CA 1
ATOM 775 C C . ILE A 1 103 ? -5.275 -1.464 -8.760 1.00 96.94 103 ILE A C 1
ATOM 777 O O . ILE A 1 103 ? -6.100 -1.841 -7.932 1.00 96.94 103 ILE A O 1
ATOM 781 N N . ALA A 1 104 ? -5.536 -0.495 -9.641 1.00 96.00 104 ALA A N 1
ATOM 782 C CA . ALA A 1 104 ? -6.807 0.225 -9.656 1.00 96.00 104 ALA A CA 1
ATOM 783 C C . ALA A 1 104 ? -8.005 -0.729 -9.818 1.00 96.00 104 ALA A C 1
ATOM 785 O O . ALA A 1 104 ? -8.982 -0.635 -9.073 1.00 96.00 104 ALA A O 1
ATOM 786 N N . ARG A 1 105 ? -7.907 -1.703 -10.734 1.00 96.31 105 ARG A N 1
ATOM 787 C CA . ARG A 1 105 ? -8.942 -2.734 -10.926 1.00 96.31 105 ARG A CA 1
ATOM 788 C C . ARG A 1 105 ? -9.128 -3.608 -9.688 1.00 96.31 105 ARG A C 1
ATOM 790 O O . ARG A 1 105 ? -10.266 -3.855 -9.299 1.00 96.31 105 ARG A O 1
ATOM 797 N N . LYS A 1 106 ? -8.039 -4.046 -9.051 1.00 96.12 106 LYS A N 1
ATOM 798 C CA . LYS A 1 106 ? -8.109 -4.855 -7.825 1.00 96.12 106 LYS A CA 1
ATOM 799 C C . LYS A 1 106 ? -8.751 -4.090 -6.673 1.00 96.12 106 LYS A C 1
ATOM 801 O O . LYS A 1 106 ? -9.631 -4.624 -6.012 1.00 96.12 106 LYS A O 1
ATOM 806 N N . LEU A 1 107 ? -8.362 -2.835 -6.457 1.00 96.81 107 LEU A N 1
ATOM 807 C CA . LEU A 1 107 ? -8.968 -1.986 -5.428 1.00 96.81 107 LEU A CA 1
ATOM 808 C C . LEU A 1 107 ? -10.471 -1.813 -5.659 1.00 96.81 107 LEU A C 1
ATOM 810 O O . LEU A 1 107 ? -11.254 -1.943 -4.721 1.00 96.81 107 LEU A O 1
ATOM 814 N N . HIS A 1 108 ? -10.877 -1.606 -6.913 1.00 96.25 108 HIS A N 1
ATOM 815 C CA . HIS A 1 108 ? -12.286 -1.527 -7.280 1.00 96.25 108 HIS A CA 1
ATOM 816 C C . HIS A 1 108 ? -13.043 -2.829 -6.974 1.00 96.25 108 HIS A C 1
ATOM 818 O O . HIS A 1 108 ? -14.091 -2.786 -6.337 1.00 96.25 108 HIS A O 1
ATOM 824 N N . GLN A 1 109 ? -12.489 -3.986 -7.351 1.00 96.19 109 GLN A N 1
ATOM 825 C CA . GLN A 1 109 ? -13.080 -5.303 -7.068 1.00 96.19 109 GLN A CA 1
ATOM 826 C C . GLN A 1 109 ? -13.201 -5.594 -5.566 1.00 96.19 109 GLN A C 1
ATOM 828 O O . GLN A 1 109 ? -14.152 -6.240 -5.141 1.00 96.19 109 GLN A O 1
ATOM 833 N N . LEU A 1 110 ? -12.258 -5.099 -4.761 1.00 96.12 110 LEU A N 1
ATOM 834 C CA . LEU A 1 110 ? -12.280 -5.233 -3.304 1.00 96.12 110 LEU A CA 1
ATOM 835 C C . LEU A 1 110 ? -13.226 -4.227 -2.619 1.00 96.12 110 LEU A C 1
ATOM 837 O O . LEU A 1 110 ? -13.378 -4.276 -1.401 1.00 96.12 110 LEU A O 1
ATOM 841 N N . GLY A 1 111 ? -13.830 -3.288 -3.356 1.00 96.31 111 GLY A N 1
ATOM 842 C CA . GLY A 1 111 ? -14.633 -2.205 -2.778 1.00 96.31 111 GLY A CA 1
ATOM 843 C C . GLY A 1 111 ? -13.807 -1.158 -2.017 1.00 96.31 111 GLY A C 1
ATOM 844 O O . GLY A 1 111 ? -14.347 -0.411 -1.201 1.00 96.31 111 GLY A O 1
ATOM 845 N N . TRP A 1 112 ? -12.497 -1.088 -2.269 1.00 96.50 112 TRP A N 1
ATOM 846 C CA . TRP A 1 112 ? -11.581 -0.085 -1.715 1.00 96.50 112 TRP A CA 1
ATOM 847 C C . TRP A 1 112 ? -11.459 1.102 -2.670 1.00 96.50 112 TRP A C 1
ATOM 849 O O . TRP A 1 112 ? -10.403 1.364 -3.246 1.00 96.50 112 TRP A O 1
ATOM 859 N N . ILE A 1 113 ? -12.573 1.806 -2.867 1.00 94.88 113 ILE A N 1
ATOM 860 C CA . ILE A 1 113 ? -12.646 2.977 -3.744 1.00 94.88 113 ILE A CA 1
ATOM 861 C C . ILE A 1 113 ? -12.322 4.222 -2.902 1.00 94.88 113 ILE A C 1
ATOM 863 O O . ILE A 1 113 ? -13.083 4.535 -1.988 1.00 94.88 113 ILE A O 1
ATOM 867 N N . PRO A 1 114 ? -11.201 4.922 -3.154 1.00 92.12 114 PRO A N 1
ATOM 868 C CA . PRO A 1 114 ? -10.831 6.089 -2.364 1.00 92.12 114 PRO A CA 1
ATOM 869 C C . PRO A 1 114 ? -11.764 7.268 -2.655 1.00 92.12 114 PRO A C 1
ATOM 871 O O . PRO A 1 114 ? -11.941 7.664 -3.805 1.00 92.12 114 PRO A O 1
ATOM 874 N N . GLU A 1 115 ? -12.302 7.874 -1.600 1.00 91.38 115 GLU A N 1
ATOM 875 C CA . GLU A 1 115 ? -13.083 9.119 -1.681 1.00 91.38 115 GLU A CA 1
ATOM 876 C C . GLU A 1 115 ? -12.182 10.363 -1.747 1.00 91.38 115 GLU A C 1
ATOM 878 O O . GLU A 1 115 ? -12.576 11.412 -2.255 1.00 91.38 115 GLU A O 1
ATOM 883 N N . LEU A 1 116 ? -10.949 10.238 -1.248 1.00 91.94 116 LEU A N 1
ATOM 884 C CA . LEU A 1 116 ? -9.930 11.280 -1.237 1.00 91.94 116 LEU A CA 1
ATOM 885 C C . LEU A 1 116 ? -8.573 10.673 -1.595 1.00 91.94 116 LEU A C 1
ATOM 887 O O . LEU A 1 116 ? -8.159 9.669 -1.016 1.00 91.94 116 LEU A O 1
ATOM 891 N N . ILE A 1 117 ? -7.859 11.315 -2.519 1.00 90.25 117 ILE A N 1
ATOM 892 C CA . ILE A 1 117 ? -6.504 10.928 -2.919 1.00 90.25 117 ILE A CA 1
ATOM 893 C C . ILE A 1 117 ? -5.553 12.064 -2.555 1.00 90.25 117 ILE A C 1
ATOM 895 O O . ILE A 1 117 ? -5.720 13.199 -3.001 1.00 90.25 117 ILE A O 1
ATOM 899 N N . LEU A 1 118 ? -4.536 11.744 -1.757 1.00 87.50 118 LEU A N 1
ATOM 900 C CA . LEU A 1 118 ? -3.468 12.665 -1.385 1.00 87.50 118 LEU A CA 1
ATOM 901 C C . LEU A 1 118 ? -2.162 12.197 -2.024 1.00 87.50 118 LEU A C 1
ATOM 903 O O . LEU A 1 118 ? -1.710 11.080 -1.789 1.00 87.50 118 LEU A O 1
ATOM 907 N N . LEU A 1 119 ? -1.549 13.067 -2.825 1.00 80.12 119 LEU A N 1
ATOM 908 C CA . LEU A 1 119 ? -0.265 12.799 -3.464 1.00 80.12 119 LEU A CA 1
ATOM 909 C C . LEU A 1 119 ? 0.851 13.442 -2.644 1.00 80.12 119 LEU A C 1
ATOM 911 O O . LEU A 1 119 ? 0.848 14.649 -2.398 1.00 80.12 119 LEU A O 1
ATOM 915 N N . ARG A 1 120 ? 1.819 12.631 -2.220 1.00 76.19 120 ARG A N 1
ATOM 916 C CA . ARG A 1 120 ? 3.041 13.103 -1.569 1.00 76.19 120 ARG A CA 1
ATOM 917 C C . ARG A 1 120 ? 4.244 12.454 -2.235 1.00 76.19 120 ARG A C 1
ATOM 919 O O . ARG A 1 120 ? 4.345 11.232 -2.295 1.00 76.19 120 ARG A O 1
ATOM 926 N N . CYS A 1 121 ? 5.157 13.292 -2.711 1.00 65.75 121 CYS A N 1
ATOM 927 C CA . CYS A 1 121 ? 6.454 12.858 -3.204 1.00 65.75 121 CYS A CA 1
ATOM 928 C C . CYS A 1 121 ? 7.358 12.600 -1.998 1.00 65.75 121 CYS A C 1
ATOM 930 O O . CYS A 1 121 ? 7.949 13.527 -1.450 1.00 65.75 121 CYS A O 1
ATOM 932 N N . MET A 1 122 ? 7.439 11.348 -1.567 1.00 66.88 122 MET A N 1
ATOM 933 C CA . MET A 1 122 ? 8.559 10.890 -0.752 1.00 66.88 122 MET A CA 1
ATOM 934 C C . MET A 1 122 ? 9.604 10.329 -1.716 1.00 66.88 122 MET A C 1
ATOM 936 O O . MET A 1 122 ? 9.238 9.653 -2.677 1.00 66.88 122 MET A O 1
ATOM 940 N N . GLY A 1 123 ? 10.881 10.670 -1.518 1.00 61.06 123 GLY A N 1
ATOM 941 C CA . GLY A 1 123 ? 11.972 10.156 -2.354 1.00 61.06 123 GLY A CA 1
ATOM 942 C C . GLY A 1 123 ? 12.061 8.623 -2.325 1.00 61.06 123 GLY A C 1
ATOM 943 O O . GLY A 1 123 ? 11.280 7.962 -1.646 1.00 61.06 123 GLY A O 1
ATOM 944 N N . HIS A 1 124 ? 13.044 8.050 -3.023 1.00 59.97 124 HIS A N 1
ATOM 945 C CA . HIS A 1 124 ? 13.226 6.599 -3.221 1.00 59.97 124 HIS A CA 1
ATOM 946 C C . HIS A 1 124 ? 13.513 5.746 -1.951 1.00 59.97 124 HIS A C 1
ATOM 948 O O . HIS A 1 124 ? 14.029 4.636 -2.058 1.00 59.97 124 HIS A O 1
ATOM 954 N N . ASN A 1 125 ? 13.143 6.207 -0.755 1.00 59.66 125 ASN A N 1
ATOM 955 C CA . ASN A 1 125 ? 13.317 5.507 0.516 1.00 59.66 125 ASN A CA 1
ATOM 956 C C . ASN A 1 125 ? 12.021 4.830 0.981 1.00 59.66 125 ASN A C 1
ATOM 958 O O . ASN A 1 125 ? 10.932 5.104 0.477 1.00 59.66 125 ASN A O 1
ATOM 962 N N . ARG A 1 126 ? 12.149 3.951 1.979 1.00 70.69 126 ARG A N 1
ATOM 963 C CA . ARG A 1 126 ? 11.094 3.118 2.579 1.00 70.69 126 ARG A CA 1
ATOM 964 C C . ARG A 1 126 ? 9.920 3.899 3.207 1.00 70.69 126 ARG A C 1
ATOM 966 O O . ARG A 1 126 ? 9.136 3.296 3.913 1.00 70.69 126 ARG A O 1
ATOM 973 N N . GLY A 1 127 ? 9.718 5.191 2.942 1.00 85.38 127 GLY A N 1
ATOM 974 C CA . GLY A 1 127 ? 8.770 6.048 3.671 1.00 85.38 127 GLY A CA 1
ATOM 975 C C . GLY A 1 127 ? 7.349 5.480 3.787 1.00 85.38 127 GLY A C 1
ATOM 976 O O . GLY A 1 127 ? 6.810 5.406 4.885 1.00 85.38 127 GLY A O 1
ATOM 977 N N . TRP A 1 128 ? 6.753 4.998 2.690 1.00 88.56 128 TRP A N 1
ATOM 978 C CA . TRP A 1 128 ? 5.424 4.364 2.756 1.00 88.56 128 TRP A CA 1
ATOM 979 C C . TRP A 1 128 ? 5.430 2.989 3.437 1.00 88.56 128 TRP A C 1
ATOM 981 O O . TRP A 1 128 ? 4.445 2.616 4.065 1.00 88.56 128 TRP A O 1
ATOM 991 N N . GLU A 1 129 ? 6.528 2.245 3.322 1.00 91.69 129 GLU A N 1
ATOM 992 C CA . GLU A 1 129 ? 6.733 0.952 3.983 1.00 91.69 129 GLU A CA 1
ATOM 993 C C . GLU A 1 129 ? 6.884 1.116 5.504 1.00 91.69 129 GLU A C 1
ATOM 995 O O . GLU A 1 129 ? 6.236 0.418 6.282 1.00 91.69 129 GLU A O 1
ATOM 1000 N N . GLU A 1 130 ? 7.686 2.091 5.925 1.00 91.75 130 GLU A N 1
ATOM 1001 C CA . GLU A 1 130 ? 7.871 2.501 7.313 1.00 91.75 130 GLU A CA 1
ATOM 1002 C C . GLU A 1 130 ? 6.564 3.038 7.887 1.00 91.75 130 GLU A C 1
ATOM 1004 O O . GLU A 1 130 ? 6.158 2.595 8.953 1.00 91.75 130 GLU A O 1
ATOM 1009 N N . ALA A 1 131 ? 5.848 3.902 7.160 1.00 92.31 131 ALA A N 1
ATOM 1010 C CA . ALA A 1 131 ? 4.542 4.392 7.591 1.00 92.31 131 ALA A CA 1
ATOM 1011 C C . ALA A 1 131 ? 3.543 3.242 7.785 1.00 92.31 131 ALA A C 1
ATOM 1013 O O . ALA A 1 131 ? 2.885 3.169 8.821 1.00 92.31 131 ALA A O 1
ATOM 1014 N N . ALA A 1 132 ? 3.457 2.309 6.831 1.00 94.38 132 ALA A N 1
ATOM 1015 C CA . ALA A 1 132 ? 2.607 1.129 6.969 1.00 94.38 132 ALA A CA 1
ATOM 1016 C C . ALA A 1 132 ? 3.018 0.275 8.179 1.00 94.38 132 ALA A C 1
ATOM 1018 O O . ALA A 1 132 ? 2.156 -0.186 8.929 1.00 94.38 132 ALA A O 1
ATOM 1019 N N . SER A 1 133 ? 4.322 0.115 8.407 1.00 96.06 133 SER A N 1
ATOM 1020 C CA . SER A 1 133 ? 4.839 -0.627 9.556 1.00 96.06 133 SER A CA 1
ATOM 1021 C C . SER A 1 133 ? 4.515 0.060 10.883 1.00 96.06 133 SER A C 1
ATOM 1023 O O . SER A 1 133 ? 4.062 -0.579 11.827 1.00 96.06 133 SER A O 1
ATOM 1025 N N . MET A 1 134 ? 4.665 1.382 10.946 1.00 95.88 134 MET A N 1
ATOM 1026 C CA . MET A 1 134 ? 4.355 2.184 12.127 1.00 95.88 134 MET A CA 1
ATOM 1027 C C . MET A 1 134 ? 2.860 2.184 12.448 1.00 95.88 134 MET A C 1
ATOM 1029 O O . MET A 1 134 ? 2.488 2.059 13.610 1.00 95.88 134 MET A O 1
ATOM 1033 N N . PHE A 1 135 ? 1.985 2.302 11.445 1.00 96.38 135 PHE A N 1
ATOM 1034 C CA . PHE A 1 135 ? 0.540 2.293 11.684 1.00 96.38 135 PHE A CA 1
ATOM 1035 C C . PHE A 1 135 ? 0.028 0.927 12.136 1.00 96.38 135 PHE A C 1
ATOM 1037 O O . PHE A 1 135 ? -0.841 0.869 13.001 1.00 96.38 135 PHE A O 1
ATOM 1044 N N . THR A 1 136 ? 0.571 -0.158 11.580 1.00 95.69 136 THR A N 1
ATOM 1045 C CA . THR A 1 136 ? 0.115 -1.527 11.876 1.00 95.69 136 THR A CA 1
ATOM 1046 C C . THR A 1 136 ? 0.838 -2.177 13.053 1.00 95.69 136 THR A C 1
ATOM 1048 O O . THR A 1 136 ? 0.375 -3.188 13.567 1.00 95.69 136 THR A O 1
ATOM 1051 N N . GLY A 1 137 ? 1.991 -1.637 13.464 1.00 95.44 137 GLY A N 1
ATOM 1052 C CA . GLY A 1 137 ? 2.829 -2.215 14.517 1.00 95.44 137 GLY A CA 1
ATOM 1053 C C . GLY A 1 137 ? 3.568 -3.486 14.082 1.00 95.44 137 GLY A C 1
ATOM 1054 O O . GLY A 1 137 ? 4.226 -4.123 14.901 1.00 95.44 137 GLY A O 1
ATOM 1055 N N . ALA A 1 138 ? 3.477 -3.856 12.802 1.00 94.19 138 ALA A N 1
ATOM 1056 C CA . ALA A 1 138 ? 4.117 -5.025 12.211 1.00 94.19 138 ALA A CA 1
ATOM 1057 C C . ALA A 1 138 ? 5.126 -4.601 11.139 1.00 94.19 138 ALA A C 1
ATOM 1059 O O . ALA A 1 138 ? 5.001 -3.537 10.546 1.00 94.19 138 ALA A O 1
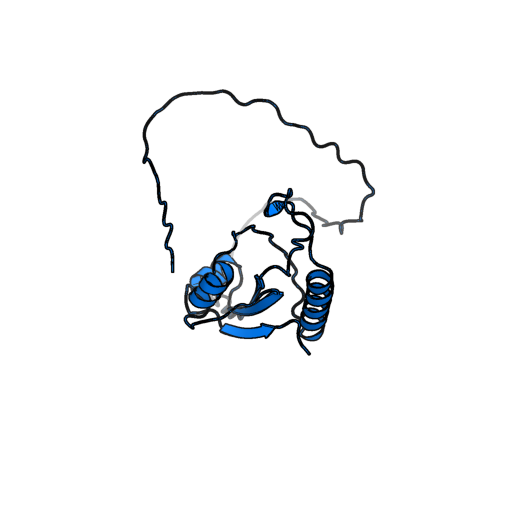ATOM 1060 N N . SER A 1 139 ? 6.123 -5.439 10.843 1.00 95.38 139 SER A N 1
ATOM 1061 C CA . SER A 1 139 ? 7.013 -5.178 9.706 1.00 95.38 139 SER A CA 1
ATOM 1062 C C . SER A 1 139 ? 6.260 -5.430 8.399 1.00 95.38 139 SER A C 1
ATOM 1064 O O . SER A 1 139 ? 5.892 -6.565 8.094 1.00 95.38 139 SER A O 1
ATOM 1066 N N . ILE A 1 140 ? 6.015 -4.363 7.642 1.00 94.75 140 ILE A N 1
ATOM 1067 C CA . ILE A 1 140 ? 5.369 -4.409 6.331 1.00 94.75 140 ILE A CA 1
ATOM 1068 C C . ILE A 1 140 ? 6.435 -4.200 5.262 1.00 94.75 140 ILE A C 1
ATOM 1070 O O . ILE A 1 140 ? 7.287 -3.339 5.419 1.00 94.75 140 ILE A O 1
ATOM 1074 N N . GLU A 1 141 ? 6.374 -4.963 4.169 1.00 93.19 141 GLU A N 1
ATOM 1075 C CA . GLU A 1 141 ? 7.200 -4.745 2.975 1.00 93.19 141 GLU A CA 1
ATOM 1076 C C . GLU A 1 141 ? 6.318 -4.244 1.824 1.00 93.19 141 GLU A C 1
ATOM 1078 O O . GLU A 1 141 ? 5.356 -4.909 1.415 1.00 93.19 141 GLU A O 1
ATOM 1083 N N . LEU A 1 142 ? 6.660 -3.086 1.255 1.00 92.25 142 LEU A N 1
ATOM 1084 C CA . LEU A 1 142 ? 5.950 -2.511 0.113 1.00 92.25 142 LEU A CA 1
ATOM 1085 C C . LEU A 1 142 ? 6.880 -2.375 -1.085 1.00 92.25 142 LEU A C 1
ATOM 1087 O O . LEU A 1 142 ? 7.644 -1.419 -1.204 1.00 92.25 142 LEU A O 1
ATOM 1091 N N . LYS A 1 143 ? 6.756 -3.311 -2.028 1.00 92.12 143 LYS A N 1
ATOM 1092 C CA . LYS A 1 143 ? 7.402 -3.248 -3.346 1.00 92.12 143 LYS A CA 1
ATOM 1093 C C . LYS A 1 143 ? 6.737 -2.200 -4.239 1.00 92.12 143 LYS A C 1
ATOM 1095 O O . LYS A 1 143 ? 5.673 -1.672 -3.917 1.00 92.12 143 LYS A O 1
ATOM 1100 N N . THR A 1 144 ? 7.392 -1.875 -5.351 1.00 91.44 144 THR A N 1
ATOM 1101 C CA . THR A 1 144 ? 6.872 -0.957 -6.373 1.00 91.44 144 THR A CA 1
ATOM 1102 C C . THR A 1 144 ? 5.431 -1.307 -6.734 1.00 91.44 144 THR A C 1
ATOM 1104 O O . THR A 1 144 ? 5.116 -2.473 -6.958 1.00 91.44 144 THR A O 1
ATOM 1107 N N . CYS A 1 145 ? 4.563 -0.295 -6.776 1.00 93.38 145 CYS A N 1
ATOM 1108 C CA . CYS A 1 145 ? 3.134 -0.448 -7.048 1.00 93.38 145 CYS A CA 1
ATOM 1109 C C . CYS A 1 145 ? 2.339 -1.313 -6.039 1.00 93.38 145 CYS A C 1
ATOM 1111 O O . CYS A 1 145 ? 1.185 -1.635 -6.297 1.00 93.38 145 CYS A O 1
ATOM 1113 N N . ASN A 1 146 ? 2.887 -1.682 -4.875 1.00 95.00 146 ASN A N 1
ATOM 1114 C CA . ASN A 1 146 ? 2.079 -2.313 -3.827 1.00 95.00 146 ASN A CA 1
ATOM 1115 C C . ASN A 1 146 ? 1.188 -1.284 -3.116 1.00 95.00 146 ASN A C 1
ATOM 1117 O O . ASN A 1 146 ? 1.573 -0.123 -2.951 1.00 95.00 146 ASN A O 1
ATOM 1121 N N . ALA A 1 147 ? 0.045 -1.743 -2.604 1.00 95.81 147 ALA A N 1
ATOM 1122 C CA . ALA A 1 147 ? -0.822 -0.964 -1.727 1.00 95.81 147 ALA A CA 1
ATOM 1123 C C . ALA A 1 147 ? -1.136 -1.721 -0.430 1.00 95.81 147 ALA A C 1
ATOM 1125 O O . ALA A 1 147 ? -1.636 -2.842 -0.486 1.00 95.81 147 ALA A O 1
ATOM 1126 N N . ALA A 1 148 ? -0.873 -1.115 0.729 1.00 96.88 148 ALA A N 1
ATOM 1127 C CA . ALA A 1 148 ? -1.371 -1.605 2.012 1.00 96.88 148 ALA A CA 1
ATOM 1128 C C . ALA A 1 148 ? -2.770 -1.038 2.279 1.00 96.88 148 ALA A C 1
ATOM 1130 O O . ALA A 1 148 ? -3.002 0.163 2.119 1.00 96.88 148 ALA A O 1
ATOM 1131 N N . LEU A 1 149 ? -3.685 -1.909 2.696 1.00 97.62 149 LEU A N 1
ATOM 1132 C CA . LEU A 1 149 ? -5.063 -1.580 3.046 1.00 97.62 149 LEU A CA 1
ATOM 1133 C C . LEU A 1 149 ? -5.192 -1.585 4.566 1.00 97.62 149 LEU A C 1
ATOM 1135 O O . LEU A 1 149 ? -5.044 -2.635 5.190 1.00 97.62 149 LEU A O 1
ATOM 1139 N N . LEU A 1 150 ? -5.413 -0.420 5.162 1.00 97.44 150 LEU A N 1
ATOM 1140 C CA . LEU A 1 150 ? -5.471 -0.238 6.607 1.00 97.44 150 LEU A CA 1
ATOM 1141 C C . LEU A 1 150 ? -6.875 0.206 7.014 1.00 97.44 150 LEU A C 1
ATOM 1143 O O . LEU A 1 150 ? -7.522 0.974 6.301 1.00 97.44 150 LEU A O 1
ATOM 1147 N N . GLU A 1 151 ? -7.340 -0.257 8.168 1.00 97.19 151 GLU A N 1
ATOM 1148 C CA . GLU A 1 151 ? -8.644 0.105 8.719 1.00 97.19 151 GLU A CA 1
ATOM 1149 C C . GLU A 1 151 ? -8.539 0.460 10.206 1.00 97.19 151 GLU A C 1
ATOM 1151 O O . GLU A 1 151 ? -7.812 -0.190 10.958 1.00 97.19 151 GLU A O 1
ATOM 1156 N N . ALA A 1 152 ? -9.271 1.491 10.622 1.00 96.56 152 ALA A N 1
ATOM 1157 C CA . ALA A 1 152 ? -9.393 1.925 12.011 1.00 96.56 152 ALA A CA 1
ATOM 1158 C C . ALA A 1 152 ? -10.812 2.439 12.284 1.00 96.56 152 ALA A C 1
ATOM 1160 O O . ALA A 1 152 ? -11.480 2.939 11.381 1.00 96.56 152 ALA A O 1
ATOM 1161 N N . THR A 1 153 ? -11.286 2.346 13.523 1.00 94.94 153 THR A N 1
ATOM 1162 C CA . THR A 1 153 ? -12.599 2.873 13.929 1.00 94.94 153 THR A CA 1
ATOM 1163 C C . THR A 1 153 ? -12.499 4.342 14.329 1.00 94.94 153 THR A C 1
ATOM 1165 O O . THR A 1 153 ? -11.594 4.718 15.069 1.00 94.94 153 THR A O 1
ATOM 1168 N N . GLY A 1 154 ? -13.442 5.175 13.890 1.00 93.25 154 GLY A N 1
ATOM 1169 C CA . GLY A 1 154 ? -13.552 6.562 14.350 1.00 93.25 154 GLY A CA 1
ATOM 1170 C C . GLY A 1 154 ? -14.690 7.299 13.652 1.00 93.25 154 GLY A C 1
ATOM 1171 O O . GLY A 1 154 ? -15.043 6.977 12.521 1.00 93.25 154 GLY A O 1
ATOM 1172 N N . ARG A 1 155 ? -15.268 8.324 14.279 1.00 91.62 155 ARG A N 1
ATOM 1173 C CA . ARG A 1 155 ? -16.310 9.176 13.676 1.00 91.62 155 ARG A CA 1
ATOM 1174 C C . ARG A 1 155 ? -15.706 10.313 12.858 1.00 91.62 155 ARG A C 1
ATOM 1176 O O . ARG A 1 155 ? -16.302 10.707 11.859 1.00 91.62 155 ARG A O 1
ATOM 1183 N N . SER A 1 156 ? -14.476 10.741 13.164 1.00 93.06 156 SER A N 1
ATOM 1184 C CA . SER A 1 156 ? -13.636 11.625 12.327 1.00 93.06 156 SER A CA 1
ATOM 1185 C C . SER A 1 156 ? -12.250 11.020 12.012 1.00 93.06 156 SER A C 1
ATOM 1187 O O . SER A 1 156 ? -11.831 10.037 12.626 1.00 93.06 156 SER A O 1
ATOM 1189 N N . TRP A 1 157 ? -11.540 11.557 11.008 1.00 93.69 157 TRP A N 1
ATOM 1190 C CA . TRP A 1 157 ? -10.156 11.134 10.731 1.00 93.69 157 TRP A CA 1
ATOM 1191 C C . TRP A 1 157 ? -9.249 11.399 11.934 1.00 93.69 157 TRP A C 1
ATOM 1193 O O . TRP A 1 157 ? -8.447 10.544 12.284 1.00 93.69 157 TRP A O 1
ATOM 1203 N N . GLU A 1 158 ? -9.424 12.549 12.586 1.00 94.62 158 GLU A N 1
ATOM 1204 C CA . GLU A 1 158 ? -8.717 12.911 13.815 1.00 94.62 158 GLU A CA 1
ATOM 1205 C C . GLU A 1 158 ? -8.956 11.886 14.929 1.00 94.62 158 GLU A C 1
ATOM 1207 O O . GLU A 1 158 ? -7.999 11.392 15.514 1.00 94.62 158 GLU A O 1
ATOM 1212 N N . GLU A 1 159 ? -10.211 11.489 15.155 1.00 94.56 159 GLU A N 1
ATOM 1213 C CA . GLU A 1 159 ? -10.553 10.470 16.149 1.00 94.56 159 GLU A CA 1
ATOM 1214 C C . GLU A 1 159 ? -9.978 9.099 15.774 1.00 94.56 159 GLU A C 1
ATOM 1216 O O . GLU A 1 159 ? -9.412 8.428 16.628 1.00 94.56 159 GLU A O 1
ATOM 1221 N N . ALA A 1 160 ? -10.049 8.694 14.502 1.00 94.56 160 ALA A N 1
ATOM 1222 C CA . ALA A 1 160 ? -9.466 7.430 14.050 1.00 94.56 160 ALA A CA 1
ATOM 1223 C C . ALA A 1 160 ? -7.945 7.389 14.278 1.00 94.56 160 ALA A C 1
ATOM 1225 O O . ALA A 1 160 ? -7.427 6.388 14.769 1.00 94.56 160 ALA A O 1
ATOM 1226 N N . PHE A 1 161 ? -7.228 8.479 13.979 1.00 95.00 161 PHE A N 1
ATOM 1227 C CA . PHE A 1 161 ? -5.793 8.583 14.261 1.00 95.00 161 PHE A CA 1
ATOM 1228 C C . PHE A 1 161 ? -5.490 8.640 15.762 1.00 95.00 161 PHE A C 1
ATOM 1230 O O . PHE A 1 161 ? -4.509 8.036 16.186 1.00 95.00 161 PHE A O 1
ATOM 1237 N N . ALA A 1 162 ? -6.308 9.324 16.563 1.00 94.81 162 ALA A N 1
ATOM 1238 C CA . ALA A 1 162 ? -6.121 9.408 18.009 1.00 94.81 162 ALA A CA 1
ATOM 1239 C C . ALA A 1 162 ? -6.375 8.062 18.711 1.00 94.81 162 ALA A C 1
ATOM 1241 O O . ALA A 1 162 ? -5.605 7.683 19.589 1.00 94.81 162 ALA A O 1
ATOM 1242 N N . LEU A 1 163 ? -7.424 7.335 18.309 1.00 94.44 163 LEU A N 1
ATOM 1243 C CA . LEU A 1 163 ? -7.802 6.045 18.892 1.00 94.44 163 LEU A CA 1
ATOM 1244 C C . LEU A 1 163 ? -6.887 4.906 18.439 1.00 94.44 163 LEU A C 1
ATOM 1246 O O . LEU A 1 163 ? -6.445 4.116 19.269 1.00 94.44 163 LEU A O 1
ATOM 1250 N N . ALA A 1 164 ? -6.606 4.799 17.136 1.00 95.25 164 ALA A N 1
ATOM 1251 C CA . ALA A 1 164 ? -5.735 3.743 16.623 1.00 95.25 164 ALA A CA 1
ATOM 1252 C C . ALA A 1 164 ? -4.255 4.029 16.912 1.00 95.25 164 ALA A C 1
ATOM 1254 O O . ALA A 1 164 ? -3.474 3.103 17.113 1.00 95.25 164 ALA A O 1
ATOM 1255 N N . GLY A 1 165 ? -3.852 5.303 1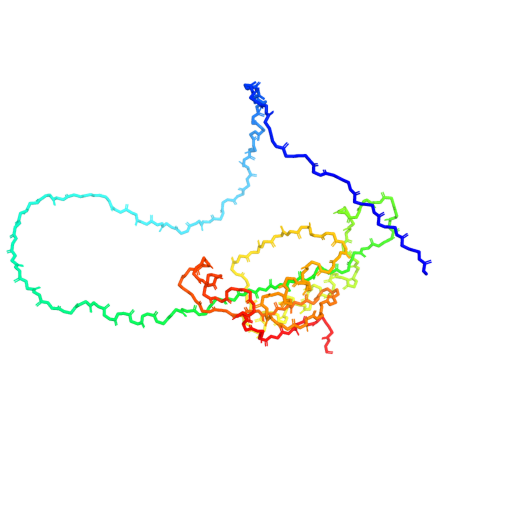6.926 1.00 93.94 165 GLY A N 1
ATOM 1256 C CA . GLY A 1 165 ? -2.462 5.693 17.128 1.00 93.94 165 GLY A CA 1
ATOM 1257 C C . GLY A 1 165 ? -1.501 5.014 16.146 1.00 93.94 165 GLY A C 1
ATOM 1258 O O . GLY A 1 165 ? -1.854 4.665 15.015 1.00 93.94 165 GLY A O 1
ATOM 1259 N N . LEU A 1 166 ? -0.261 4.830 16.593 1.00 93.06 166 LEU A N 1
ATOM 1260 C CA . LEU A 1 166 ? 0.699 3.942 15.942 1.00 93.06 166 LEU A CA 1
ATOM 1261 C C . LEU A 1 166 ? 0.498 2.525 16.487 1.00 93.06 166 LEU A C 1
ATOM 1263 O O . LEU A 1 166 ? 0.379 2.339 17.695 1.00 93.06 166 LEU A O 1
ATOM 1267 N N . GLY A 1 167 ? 0.466 1.531 15.608 1.00 93.94 167 GLY A N 1
ATOM 1268 C CA . GLY A 1 167 ? 0.264 0.128 15.967 1.00 93.94 167 GLY A CA 1
ATOM 1269 C C . GLY A 1 167 ? -1.189 -0.345 16.029 1.00 93.94 167 GLY A C 1
ATOM 1270 O O . GLY A 1 167 ? -1.418 -1.548 15.965 1.00 93.94 167 GLY A O 1
ATOM 1271 N N . GLY A 1 168 ? -2.173 0.552 16.130 1.00 94.81 168 GLY A N 1
ATOM 1272 C CA . GLY A 1 168 ? -3.584 0.163 16.245 1.00 94.81 168 GLY A CA 1
ATOM 1273 C C . GLY A 1 168 ? -4.352 0.095 14.926 1.00 94.81 168 GLY A C 1
ATOM 1274 O O . GLY A 1 168 ? -5.543 -0.216 14.943 1.00 94.81 168 GLY A O 1
ATOM 1275 N N . TRP A 1 169 ? -3.722 0.369 13.779 1.00 97.50 169 TRP A N 1
ATOM 1276 C CA . TRP A 1 169 ? -4.390 0.206 12.486 1.00 97.50 169 TRP A CA 1
ATOM 1277 C C . TRP A 1 169 ? -4.396 -1.259 12.069 1.00 97.50 169 TRP A C 1
ATOM 1279 O O . TRP A 1 169 ? -3.349 -1.893 11.922 1.00 97.50 169 TRP A O 1
ATOM 1289 N N . LYS A 1 170 ? -5.583 -1.791 11.784 1.00 97.44 170 LYS A N 1
ATOM 1290 C CA . LYS A 1 170 ? -5.728 -3.155 11.288 1.00 97.44 170 LYS A CA 1
ATOM 1291 C C . LYS A 1 170 ? -5.287 -3.227 9.830 1.00 97.44 170 LYS A C 1
ATOM 1293 O O . LYS A 1 170 ? -5.895 -2.602 8.962 1.00 97.44 170 LYS A O 1
ATOM 1298 N N . LEU A 1 171 ? -4.276 -4.045 9.544 1.00 97.50 171 LEU A N 1
ATOM 1299 C CA . LEU A 1 171 ? -3.927 -4.406 8.173 1.00 97.50 171 LEU A CA 1
ATOM 1300 C C . LEU A 1 171 ? -4.973 -5.378 7.615 1.00 97.50 171 LEU A C 1
ATOM 1302 O O . LEU A 1 171 ? -5.098 -6.507 8.079 1.00 97.50 171 LEU A O 1
ATOM 1306 N N . GLN A 1 172 ? -5.699 -4.942 6.594 1.00 97.56 172 GLN A N 1
ATOM 1307 C CA . GLN A 1 172 ? -6.679 -5.759 5.875 1.00 97.56 172 GLN A CA 1
ATOM 1308 C C . GLN A 1 172 ? -6.016 -6.573 4.758 1.00 97.56 172 GLN A C 1
ATOM 1310 O O . GLN A 1 172 ? -6.464 -7.669 4.433 1.00 97.56 172 GLN A O 1
ATOM 1315 N N . GLY A 1 173 ? -4.923 -6.067 4.183 1.00 96.69 173 GLY A N 1
ATOM 1316 C CA . GLY A 1 173 ? -4.130 -6.811 3.211 1.00 96.69 173 GLY A CA 1
ATOM 1317 C C . GLY A 1 173 ? -3.134 -5.952 2.445 1.00 96.69 173 GLY A C 1
ATOM 1318 O O . GLY A 1 173 ? -3.094 -4.729 2.587 1.00 96.69 173 GLY A O 1
ATOM 1319 N N . ILE A 1 174 ? -2.334 -6.614 1.607 1.00 96.88 174 ILE A N 1
ATOM 1320 C CA . ILE A 1 174 ? -1.415 -5.971 0.663 1.00 96.88 174 ILE A CA 1
ATOM 1321 C C . ILE A 1 174 ? -1.833 -6.352 -0.754 1.00 96.88 174 ILE A C 1
ATOM 1323 O O . ILE A 1 174 ? -1.784 -7.522 -1.136 1.00 96.88 174 ILE A O 1
ATOM 1327 N N . VAL A 1 175 ? -2.202 -5.356 -1.551 1.00 96.94 175 VAL A N 1
ATOM 1328 C CA . VAL A 1 175 ? -2.528 -5.517 -2.967 1.00 96.94 175 VAL A CA 1
ATOM 1329 C C . VAL A 1 175 ? -1.253 -5.367 -3.787 1.00 96.94 175 VAL A C 1
ATOM 1331 O O . VAL A 1 175 ? -0.483 -4.427 -3.595 1.00 96.94 175 VAL A O 1
ATOM 1334 N N . LYS A 1 176 ? -1.030 -6.310 -4.702 1.00 96.06 176 LYS A N 1
ATOM 1335 C CA . LYS A 1 176 ? 0.129 -6.362 -5.605 1.00 96.06 176 LYS A CA 1
ATOM 1336 C C . LYS A 1 176 ? -0.346 -6.353 -7.061 1.00 96.06 176 LYS A C 1
ATOM 1338 O O . LYS A 1 176 ? -1.438 -6.874 -7.325 1.00 96.06 176 LYS A O 1
ATOM 1343 N N . PRO A 1 177 ? 0.435 -5.809 -8.009 1.00 92.81 177 PRO A N 1
ATOM 1344 C CA . PRO A 1 177 ? 0.024 -5.729 -9.412 1.00 92.81 177 PRO A CA 1
ATOM 1345 C C . PRO A 1 177 ? 0.025 -7.094 -10.122 1.00 92.81 177 PRO A C 1
ATOM 1347 O O . PRO A 1 177 ? -0.683 -7.262 -11.112 1.00 92.81 177 PRO A O 1
ATOM 1350 N N . THR A 1 178 ? 0.759 -8.089 -9.615 1.00 85.06 178 THR A N 1
ATOM 1351 C CA . THR A 1 178 ? 0.799 -9.456 -10.162 1.00 85.06 178 THR A CA 1
ATOM 1352 C C . THR A 1 178 ? -0.506 -10.212 -9.948 1.00 85.06 178 THR A C 1
ATOM 1354 O O . THR A 1 178 ? -1.148 -10.055 -8.910 1.00 85.06 178 THR A O 1
ATOM 1357 N N . THR A 1 179 ? -0.909 -11.005 -10.940 1.00 58.91 179 THR A N 1
ATOM 1358 C CA . THR A 1 179 ? -2.031 -11.953 -10.839 1.00 58.91 179 THR A CA 1
ATOM 1359 C C . THR A 1 179 ? -1.652 -13.125 -9.949 1.00 58.91 179 THR A C 1
ATOM 1361 O O . THR A 1 179 ? -0.484 -13.562 -10.042 1.00 58.91 179 THR A O 1
#

pLDDT: mean 72.34, std 27.08, range [25.27, 97.62]

Secondary struc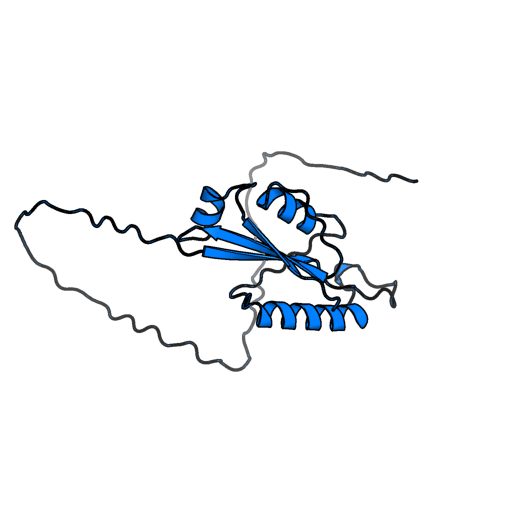ture (DSSP, 8-state):
--------------------PPPP------SPPP-------------------------------PEEEEEEEPPPPBP-S-SSS-GGGPPBPHHHHHHHHHHHHHHHHTT---S--------SSSHHHHHHHHHHSS-----TT-EEEEEEE-SSHHHHHHHHTTT-SEEEEEE-S--

Organism: Eucalyptus grandis (NCBI:txid71139)

Sequence (179 aa):
MANAALCCALPNPAASCRSHLPPLLRWRRSGPGWPLPRRSVAVETAEGRAASAAEDEAPSSSESAAPRRLILLRHAESSWSDRSLRDHDRPLSKTGQDDAVKIARKLHQLGWIPELILLRCMGHNRGWEEAASMFTGASIELKTCNAALLEATGRSWEEAFALAGLGGWKLQGIVKPTT

InterPro domains:
  IPR013078 Histidine phosphatase superfamily, clade-1 [cd07067] (69-121)
  IPR029033 Histidine phosphatase superfamily [G3DSA:3.40.50.1240] (61-119)
  IPR029033 Histidine phosphatase superfamily [SSF53254] (67-118)

Radius of gyration: 24.73 Å; chains: 1; bounding box: 70×55×55 Å